Protein AF-A0A9X5FAB9-F1 (afdb_monomer_lite)

Radius of gyration: 17.74 Å; chains: 1; bounding box: 47×35×59 Å

Structure (mmCIF, N/CA/C/O backbone):
data_AF-A0A9X5FAB9-F1
#
_entry.id   AF-A0A9X5FAB9-F1
#
loop_
_atom_site.group_PDB
_atom_site.id
_atom_site.type_symbol
_atom_site.label_atom_id
_atom_site.label_alt_id
_atom_site.label_comp_id
_atom_site.label_asym_id
_atom_site.label_entity_id
_atom_site.label_seq_id
_atom_site.pdbx_PDB_ins_code
_atom_site.Cartn_x
_atom_site.Cartn_y
_atom_site.Cartn_z
_atom_site.occupancy
_atom_site.B_iso_or_equiv
_atom_site.auth_seq_id
_atom_site.auth_comp_id
_atom_site.auth_asym_id
_atom_site.auth_atom_id
_atom_site.pdbx_PDB_model_num
ATOM 1 N N . MET A 1 1 ? 23.479 -21.198 -20.895 1.00 40.81 1 MET A N 1
ATOM 2 C CA . MET A 1 1 ? 23.039 -21.455 -19.507 1.00 40.81 1 MET A CA 1
ATOM 3 C C . MET A 1 1 ? 22.177 -20.283 -19.061 1.00 40.81 1 MET A C 1
ATOM 5 O O . MET A 1 1 ? 22.707 -19.179 -19.047 1.00 40.81 1 MET A O 1
ATOM 9 N N . PRO A 1 2 ? 20.877 -20.470 -18.773 1.00 47.22 2 PRO A N 1
ATOM 10 C CA . PRO A 1 2 ? 20.064 -19.417 -18.172 1.00 47.22 2 PRO A CA 1
ATOM 11 C C . PRO A 1 2 ? 2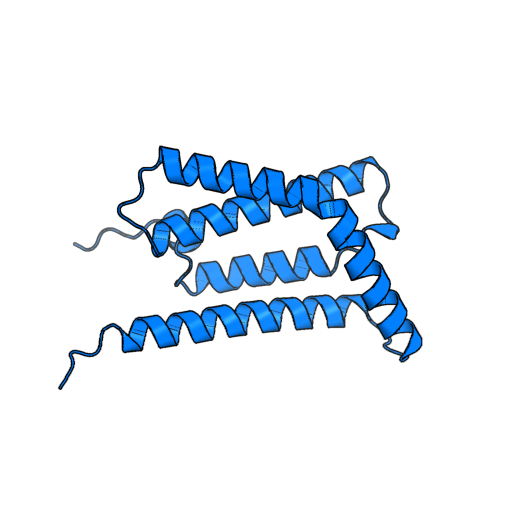0.606 -19.139 -16.767 1.00 47.22 2 PRO A C 1
ATOM 13 O O . PRO A 1 2 ? 20.718 -20.049 -15.946 1.00 47.22 2 PRO A O 1
ATOM 16 N N . THR A 1 3 ? 21.024 -17.904 -16.511 1.00 52.84 3 THR A N 1
ATOM 17 C CA . THR A 1 3 ? 21.413 -17.480 -15.168 1.00 52.84 3 THR A CA 1
ATOM 18 C C . THR A 1 3 ? 20.183 -17.558 -14.259 1.00 52.84 3 THR A C 1
ATOM 20 O O . THR A 1 3 ? 19.094 -17.157 -14.677 1.00 52.84 3 THR A O 1
ATOM 23 N N . PRO A 1 4 ? 20.305 -18.088 -13.030 1.00 53.28 4 PRO A N 1
ATOM 24 C CA . PRO A 1 4 ? 19.198 -18.064 -12.089 1.00 53.28 4 PRO A CA 1
ATOM 25 C C . PRO A 1 4 ? 18.847 -16.601 -11.820 1.00 53.28 4 PRO A C 1
ATOM 27 O O . PRO A 1 4 ? 19.665 -15.839 -11.306 1.00 53.28 4 PRO A O 1
ATOM 30 N N . VAL A 1 5 ? 17.640 -16.193 -12.210 1.00 56.69 5 VAL A N 1
ATOM 31 C CA . VAL A 1 5 ? 17.113 -14.872 -11.872 1.00 56.69 5 VAL A CA 1
ATOM 32 C C . VAL A 1 5 ? 17.023 -14.820 -10.350 1.00 56.69 5 VAL A C 1
ATOM 34 O O . VAL A 1 5 ? 16.235 -15.540 -9.739 1.00 56.69 5 VAL A O 1
ATOM 37 N N . SER A 1 6 ? 17.888 -14.028 -9.721 1.00 60.59 6 SER A N 1
ATOM 38 C CA . SER A 1 6 ? 17.980 -13.940 -8.265 1.00 60.59 6 SER A CA 1
ATOM 39 C C . SER A 1 6 ? 16.616 -13.573 -7.665 1.00 60.59 6 SER A C 1
ATOM 41 O O . SER A 1 6 ? 15.966 -12.647 -8.142 1.00 60.59 6 SER A O 1
ATOM 43 N N . ALA A 1 7 ? 16.199 -14.233 -6.578 1.00 59.50 7 ALA A N 1
ATOM 44 C CA . ALA A 1 7 ? 14.940 -13.966 -5.864 1.00 59.50 7 ALA A CA 1
ATOM 45 C C . ALA A 1 7 ? 14.562 -12.471 -5.666 1.00 59.50 7 ALA A C 1
ATOM 47 O O . ALA A 1 7 ? 13.396 -12.132 -5.885 1.00 59.50 7 ALA A O 1
ATOM 48 N N . PRO A 1 8 ? 15.485 -11.541 -5.321 1.00 61.31 8 PRO A N 1
ATOM 49 C CA . PRO A 1 8 ? 15.150 -10.114 -5.207 1.00 61.31 8 PRO A CA 1
ATOM 50 C C . PRO A 1 8 ? 14.762 -9.444 -6.535 1.00 61.31 8 PRO A C 1
ATOM 52 O O . PRO A 1 8 ? 14.076 -8.424 -6.525 1.00 61.31 8 PRO A O 1
ATOM 55 N N . MET A 1 9 ? 15.184 -9.995 -7.675 1.00 66.12 9 MET A N 1
ATOM 56 C CA . MET A 1 9 ? 14.783 -9.516 -9.000 1.00 66.12 9 MET A CA 1
ATOM 57 C C . MET A 1 9 ? 13.324 -9.882 -9.290 1.00 66.12 9 MET A C 1
ATOM 59 O O . MET A 1 9 ? 12.580 -9.045 -9.782 1.00 66.12 9 MET A O 1
ATOM 63 N N . ILE A 1 10 ? 12.896 -11.087 -8.896 1.00 78.31 10 ILE A N 1
ATOM 64 C CA . ILE A 1 10 ? 11.522 -11.567 -9.102 1.00 78.31 10 ILE A CA 1
ATOM 65 C C . ILE A 1 10 ? 10.533 -10.775 -8.235 1.00 78.31 10 ILE A C 1
ATOM 67 O O . ILE A 1 10 ? 9.471 -10.388 -8.697 1.00 78.31 10 ILE A O 1
ATOM 71 N N . LEU A 1 11 ? 10.894 -10.458 -6.988 1.00 84.88 11 LEU A N 1
ATOM 72 C CA . LEU A 1 11 ? 10.045 -9.661 -6.091 1.00 84.88 11 LEU A CA 1
ATOM 73 C C . LEU A 1 11 ? 9.828 -8.218 -6.556 1.00 84.88 11 LEU A C 1
ATOM 75 O O . LEU A 1 11 ? 8.833 -7.610 -6.177 1.00 84.88 11 LEU A O 1
ATOM 79 N N . ASN A 1 12 ? 10.749 -7.661 -7.341 1.00 89.44 12 ASN A N 1
ATOM 80 C CA . ASN A 1 12 ? 10.619 -6.315 -7.897 1.00 89.44 12 ASN A CA 1
ATOM 81 C C . ASN A 1 12 ? 9.998 -6.302 -9.294 1.00 89.44 12 ASN A C 1
ATOM 83 O O . ASN A 1 12 ? 9.800 -5.219 -9.835 1.00 89.44 12 ASN A O 1
ATOM 87 N N . ASP A 1 13 ? 9.689 -7.470 -9.856 1.00 88.56 13 ASP A N 1
ATOM 88 C CA . ASP A 1 13 ? 8.935 -7.560 -11.093 1.00 88.56 13 ASP A CA 1
ATOM 89 C C . ASP A 1 13 ? 7.433 -7.496 -10.791 1.00 88.56 13 ASP A C 1
ATOM 91 O O . ASP A 1 13 ? 6.855 -8.478 -10.315 1.00 88.56 13 ASP A O 1
ATOM 95 N N . SER A 1 14 ? 6.797 -6.356 -11.083 1.00 88.06 14 SER A N 1
ATOM 96 C CA . SER A 1 14 ? 5.376 -6.121 -10.798 1.00 88.06 14 SER A CA 1
ATOM 97 C C . SER A 1 14 ? 4.432 -7.075 -11.529 1.00 88.06 14 SER A C 1
ATOM 99 O O . SER A 1 14 ? 3.311 -7.298 -11.069 1.00 88.06 14 SER A O 1
ATOM 101 N N . ARG A 1 15 ? 4.872 -7.686 -12.635 1.00 88.06 15 ARG A N 1
ATOM 102 C CA . ARG A 1 15 ? 4.080 -8.664 -13.400 1.00 88.06 15 ARG A CA 1
ATOM 103 C C . ARG A 1 15 ? 4.224 -10.091 -12.863 1.00 88.06 15 ARG A C 1
ATOM 105 O O . ARG A 1 15 ? 3.471 -10.979 -13.267 1.00 88.06 15 ARG A O 1
ATOM 112 N N . SER A 1 16 ? 5.145 -10.327 -11.932 1.00 89.31 16 SER A N 1
ATOM 113 C CA . SER A 1 16 ? 5.409 -11.660 -11.394 1.00 89.31 16 SER A CA 1
ATOM 114 C C . SER A 1 16 ? 4.385 -12.095 -10.334 1.00 89.31 16 SER A C 1
ATOM 116 O O . SER A 1 16 ? 3.832 -11.294 -9.577 1.00 89.31 16 SER A O 1
ATOM 118 N N . VAL A 1 17 ? 4.157 -13.410 -10.237 1.00 91.50 17 VAL A N 1
ATOM 119 C CA . VAL A 1 17 ? 3.306 -14.002 -9.188 1.00 91.50 17 VAL A CA 1
ATOM 120 C C . VAL A 1 17 ? 3.885 -13.774 -7.782 1.00 91.50 17 VAL A C 1
ATOM 122 O O . VAL A 1 17 ? 3.114 -13.421 -6.890 1.00 91.50 17 VAL A O 1
ATOM 125 N N . PRO A 1 18 ? 5.203 -13.917 -7.528 1.00 92.31 18 PRO A N 1
ATOM 126 C CA . PRO A 1 18 ? 5.751 -13.639 -6.201 1.00 92.31 18 PRO A CA 1
ATOM 127 C C . PRO A 1 18 ? 5.556 -12.185 -5.763 1.00 92.31 18 PRO A C 1
ATOM 129 O O . PRO A 1 18 ? 5.208 -11.954 -4.605 1.00 92.31 18 PRO A O 1
ATOM 132 N N . HIS A 1 19 ? 5.702 -11.214 -6.673 1.00 90.81 19 HIS A N 1
ATOM 133 C CA . HIS A 1 19 ? 5.389 -9.818 -6.368 1.00 90.81 19 HIS A CA 1
ATOM 134 C C . HIS A 1 19 ? 3.916 -9.639 -5.994 1.00 90.81 19 HIS A C 1
ATOM 136 O O . HIS A 1 19 ? 3.625 -9.004 -4.979 1.00 90.81 19 HIS A O 1
ATOM 142 N N . LEU A 1 20 ? 2.987 -10.235 -6.755 1.00 92.56 20 LEU A N 1
ATOM 143 C CA . LEU A 1 20 ? 1.560 -10.208 -6.420 1.00 92.56 20 LEU A CA 1
ATOM 144 C C . LEU A 1 20 ? 1.307 -10.757 -5.014 1.00 92.56 20 LEU A C 1
ATOM 146 O O . LEU A 1 20 ? 0.596 -10.130 -4.233 1.00 92.56 20 LEU A O 1
ATOM 150 N N . LEU A 1 21 ? 1.871 -11.921 -4.687 1.00 93.94 21 LEU A N 1
ATOM 151 C CA . LEU A 1 21 ? 1.650 -12.563 -3.393 1.00 93.94 21 LEU A CA 1
ATOM 152 C C . LEU A 1 21 ? 2.162 -11.691 -2.244 1.00 93.94 21 LEU A C 1
ATOM 154 O O . LEU A 1 21 ? 1.438 -11.475 -1.272 1.00 93.94 21 LEU A O 1
ATOM 158 N N . VAL A 1 22 ? 3.377 -11.148 -2.365 1.00 94.50 22 VAL A N 1
ATOM 159 C CA . VAL A 1 22 ? 3.971 -10.315 -1.311 1.00 94.50 22 VAL A CA 1
ATOM 160 C C . VAL A 1 22 ? 3.258 -8.973 -1.185 1.00 94.50 22 VAL A C 1
ATOM 162 O O . VAL A 1 22 ? 2.926 -8.573 -0.071 1.00 94.50 22 VAL A O 1
ATOM 165 N N . SER A 1 23 ? 2.969 -8.292 -2.294 1.00 92.94 23 SER A N 1
ATOM 166 C CA . SER A 1 23 ? 2.239 -7.017 -2.270 1.00 92.94 23 SER A CA 1
ATOM 167 C C . SER A 1 23 ? 0.808 -7.185 -1.748 1.00 92.94 23 SER A C 1
ATOM 169 O O . SER A 1 23 ? 0.349 -6.363 -0.953 1.00 92.94 23 SER A O 1
ATOM 171 N N . SER A 1 24 ? 0.127 -8.280 -2.100 1.00 92.62 24 SER A N 1
ATOM 172 C CA . SER A 1 24 ? -1.212 -8.613 -1.596 1.00 92.62 24 SER A CA 1
ATOM 173 C C . SER A 1 24 ? -1.202 -8.915 -0.102 1.00 92.62 24 SER A C 1
ATOM 175 O O . SER A 1 24 ? -2.053 -8.404 0.627 1.00 92.62 24 SER A O 1
ATOM 177 N N . ALA A 1 25 ? -0.229 -9.703 0.367 1.00 94.38 25 ALA A N 1
ATOM 178 C CA . ALA A 1 25 ? -0.066 -10.012 1.784 1.00 94.38 25 ALA A CA 1
ATOM 179 C C . ALA A 1 25 ? 0.277 -8.757 2.599 1.00 94.38 25 ALA A C 1
ATOM 181 O O . ALA A 1 25 ? -0.318 -8.529 3.651 1.00 94.38 25 ALA A O 1
ATOM 182 N N . ALA A 1 26 ? 1.178 -7.910 2.093 1.00 94.50 26 ALA A N 1
ATOM 183 C CA . ALA A 1 26 ? 1.517 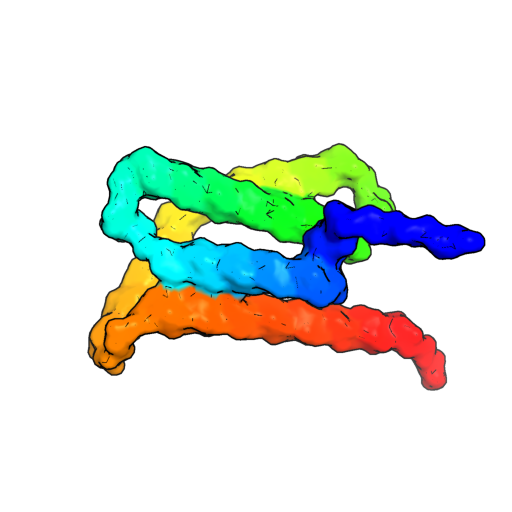-6.633 2.713 1.00 94.50 26 ALA A CA 1
ATOM 184 C C . ALA A 1 26 ? 0.302 -5.694 2.769 1.00 94.50 26 ALA A C 1
ATOM 186 O O . ALA A 1 26 ? -0.004 -5.161 3.833 1.00 94.50 26 ALA A O 1
ATOM 187 N N . THR A 1 27 ? -0.441 -5.558 1.666 1.00 93.62 27 THR A N 1
ATOM 188 C CA . THR A 1 27 ? -1.682 -4.764 1.605 1.00 93.62 27 THR A CA 1
ATOM 189 C C . THR A 1 27 ? -2.707 -5.261 2.619 1.00 93.62 27 THR A C 1
ATOM 191 O O . THR A 1 27 ? -3.263 -4.467 3.376 1.00 93.62 27 THR A O 1
ATOM 194 N N . TYR A 1 28 ? -2.922 -6.578 2.676 1.00 92.69 28 TYR A N 1
ATOM 195 C CA . TYR A 1 28 ? -3.843 -7.199 3.623 1.00 92.69 28 TYR A CA 1
ATOM 196 C C . TYR A 1 28 ? -3.422 -6.928 5.074 1.00 92.69 28 TYR A C 1
ATOM 198 O O . TYR A 1 28 ? -4.239 -6.505 5.890 1.00 92.69 28 TYR A O 1
ATOM 206 N N . ALA A 1 29 ? -2.138 -7.122 5.390 1.00 93.50 29 ALA A N 1
ATOM 207 C CA . ALA A 1 29 ? -1.594 -6.896 6.724 1.00 93.50 29 ALA A CA 1
ATOM 208 C C . ALA A 1 29 ? -1.707 -5.426 7.152 1.00 93.50 29 ALA A C 1
ATOM 210 O O . ALA A 1 29 ? -2.148 -5.154 8.266 1.00 93.50 29 ALA A O 1
ATOM 211 N N . ILE A 1 30 ? -1.368 -4.483 6.267 1.00 92.25 30 ILE A N 1
ATOM 212 C CA . ILE A 1 30 ? -1.508 -3.042 6.519 1.00 92.25 30 ILE A CA 1
ATOM 213 C C . ILE A 1 30 ? -2.979 -2.691 6.768 1.00 92.25 30 ILE A C 1
ATOM 215 O O . ILE A 1 30 ? -3.283 -2.009 7.743 1.00 92.25 30 ILE A O 1
ATOM 219 N N . ALA A 1 31 ? -3.898 -3.193 5.941 1.00 90.88 31 ALA A N 1
ATOM 220 C CA . ALA A 1 31 ? -5.327 -2.898 6.053 1.00 90.88 31 ALA A CA 1
ATOM 221 C C . ALA A 1 31 ? -6.003 -3.532 7.286 1.00 90.88 31 ALA A C 1
ATOM 223 O O . ALA A 1 31 ? -7.044 -3.051 7.743 1.00 90.88 31 ALA A O 1
ATOM 224 N N . LEU A 1 32 ? -5.426 -4.603 7.841 1.00 92.19 32 LEU A N 1
ATOM 225 C CA . LEU A 1 32 ? -5.888 -5.187 9.100 1.00 92.19 32 LEU A CA 1
ATOM 226 C C . LEU A 1 32 ? -5.593 -4.297 10.312 1.00 92.19 32 LEU A C 1
ATOM 228 O O . LEU A 1 32 ? -6.331 -4.365 11.299 1.00 92.19 32 LEU A O 1
ATOM 232 N N . VAL A 1 33 ? -4.533 -3.486 10.257 1.00 92.06 33 VAL A N 1
ATOM 233 C CA . VAL A 1 33 ? -4.147 -2.604 11.363 1.00 92.06 33 VAL A CA 1
ATOM 234 C C . VAL A 1 33 ? -5.194 -1.505 11.528 1.00 92.06 33 VAL A C 1
ATOM 236 O O . VAL A 1 33 ? -5.547 -0.812 10.580 1.00 92.06 33 VAL A O 1
ATOM 239 N N . ASP A 1 34 ? -5.681 -1.319 12.757 1.00 90.06 34 ASP A N 1
ATOM 240 C CA . ASP A 1 34 ? -6.529 -0.181 13.097 1.00 90.06 34 ASP A CA 1
ATOM 241 C C . ASP A 1 34 ? -5.675 0.990 13.610 1.00 90.06 34 ASP A C 1
ATOM 243 O O . ASP A 1 34 ? -5.239 0.962 14.764 1.00 90.06 34 ASP A O 1
ATOM 247 N N . PRO A 1 35 ? -5.448 2.048 12.810 1.00 87.81 35 PRO A N 1
ATOM 248 C CA . PRO A 1 35 ? -4.595 3.159 13.223 1.00 87.81 35 PRO A CA 1
ATOM 249 C C . PRO A 1 35 ? -5.168 3.962 14.400 1.00 87.81 35 PRO A C 1
ATOM 251 O O . PRO A 1 35 ? -4.418 4.676 15.064 1.00 87.81 35 PRO A O 1
ATOM 254 N N . ARG A 1 36 ? -6.473 3.860 14.692 1.00 86.62 36 ARG A N 1
ATOM 255 C CA . ARG A 1 36 ? -7.124 4.623 15.773 1.00 86.62 36 ARG A CA 1
ATOM 256 C C . ARG A 1 36 ? -6.752 4.119 17.164 1.00 86.62 36 ARG A C 1
ATOM 258 O O . ARG A 1 36 ? -6.826 4.883 18.121 1.00 86.62 36 ARG A O 1
ATOM 265 N N . GLY A 1 37 ? -6.405 2.837 17.264 1.00 88.94 37 GLY A N 1
ATOM 266 C CA . GLY A 1 37 ? -5.996 2.196 18.512 1.00 88.94 37 GLY A CA 1
ATOM 267 C C . GLY A 1 37 ? -4.496 2.294 18.789 1.00 88.94 37 GLY A C 1
ATOM 268 O O . GLY A 1 37 ? -4.049 1.835 19.835 1.00 88.94 37 GLY A O 1
ATOM 269 N N . LEU A 1 38 ? -3.712 2.857 17.864 1.00 92.88 38 LEU A N 1
ATOM 270 C CA . LEU A 1 38 ? -2.261 2.947 17.993 1.00 92.88 38 LEU A CA 1
ATOM 271 C C . LEU A 1 38 ? -1.842 4.156 18.833 1.00 92.88 38 LEU A C 1
ATOM 273 O O . LEU A 1 38 ? -2.384 5.256 18.699 1.00 92.88 38 LEU A O 1
ATOM 277 N N . ASP A 1 39 ? -0.804 3.975 19.647 1.00 95.44 39 ASP A N 1
ATOM 278 C CA . ASP A 1 39 ? -0.121 5.091 20.293 1.00 95.44 39 ASP A CA 1
ATOM 279 C C . ASP A 1 39 ? 0.680 5.931 19.275 1.00 95.44 39 ASP A C 1
ATOM 281 O O . ASP A 1 39 ? 0.796 5.609 18.089 1.00 95.44 39 ASP A O 1
ATOM 285 N N . ARG A 1 40 ? 1.259 7.051 19.724 1.00 95.06 4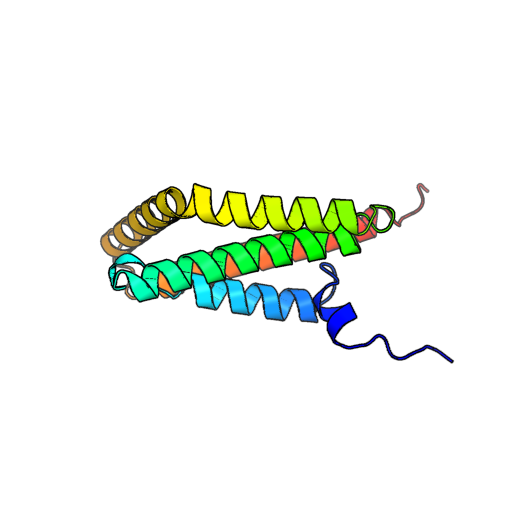0 ARG A N 1
ATOM 286 C CA . ARG A 1 40 ? 1.968 7.980 18.824 1.00 95.06 40 ARG A CA 1
ATOM 287 C C . ARG A 1 40 ? 3.160 7.333 18.116 1.00 95.06 40 ARG A C 1
ATOM 289 O O . ARG A 1 40 ? 3.441 7.691 16.971 1.00 95.06 40 ARG A O 1
ATOM 296 N N . THR A 1 41 ? 3.869 6.433 18.792 1.00 96.06 41 THR A N 1
ATOM 297 C CA . THR A 1 41 ? 5.069 5.780 18.257 1.00 96.06 41 THR A CA 1
ATOM 298 C C . THR A 1 41 ? 4.685 4.732 17.220 1.00 96.06 41 THR A C 1
ATOM 300 O O . THR A 1 41 ? 5.179 4.777 16.094 1.00 96.06 41 THR A O 1
ATOM 303 N N . SER A 1 42 ? 3.731 3.866 17.551 1.00 94.94 42 SER A N 1
ATOM 304 C CA . SER A 1 42 ? 3.202 2.830 16.662 1.00 94.94 42 SER A CA 1
ATOM 305 C C . SER A 1 42 ? 2.519 3.441 15.445 1.00 94.94 42 SER A C 1
ATOM 307 O O . SER A 1 42 ? 2.708 2.964 14.330 1.00 94.94 42 SER A O 1
ATOM 309 N N . LEU A 1 43 ? 1.807 4.559 15.613 1.00 94.44 43 LEU A N 1
ATOM 310 C CA . LEU A 1 43 ? 1.202 5.281 14.495 1.00 94.44 43 LEU A CA 1
ATOM 311 C C . LEU A 1 43 ? 2.259 5.860 13.542 1.00 94.44 43 LEU A C 1
ATOM 313 O O . LEU A 1 43 ? 2.087 5.821 12.325 1.00 94.44 43 LEU A O 1
ATOM 317 N N . ARG A 1 44 ? 3.374 6.388 14.065 1.00 95.38 44 ARG A N 1
ATOM 318 C CA . ARG A 1 44 ? 4.497 6.844 13.225 1.00 95.38 44 ARG A CA 1
ATOM 319 C C . ARG A 1 44 ? 5.148 5.678 12.487 1.00 95.38 44 ARG A C 1
ATOM 321 O O . ARG A 1 44 ? 5.400 5.809 11.292 1.00 95.38 44 ARG A O 1
ATOM 328 N N . ALA A 1 45 ? 5.372 4.557 13.171 1.00 95.69 45 ALA A N 1
ATOM 329 C CA . ALA A 1 45 ? 5.923 3.348 12.565 1.00 95.69 45 ALA A CA 1
ATOM 330 C C . ALA A 1 45 ? 5.008 2.807 11.456 1.00 95.69 45 ALA A C 1
ATOM 332 O O . ALA A 1 45 ? 5.479 2.541 10.354 1.00 95.69 45 ALA A O 1
ATOM 333 N N . TYR A 1 46 ? 3.697 2.751 11.701 1.00 94.25 46 TYR A N 1
ATOM 334 C CA . TYR A 1 46 ? 2.688 2.372 10.712 1.00 94.25 46 TYR A CA 1
ATOM 335 C C . TYR A 1 46 ? 2.737 3.270 9.468 1.00 94.25 46 TYR A C 1
ATOM 337 O O . TYR A 1 46 ? 2.815 2.776 8.344 1.00 94.25 46 TYR A O 1
ATOM 345 N N . ARG A 1 47 ? 2.767 4.597 9.648 1.00 95.50 47 ARG A N 1
ATOM 346 C CA . ARG A 1 47 ? 2.866 5.547 8.524 1.00 95.50 47 ARG A CA 1
ATOM 347 C C . ARG A 1 47 ? 4.166 5.394 7.743 1.00 95.50 47 ARG A C 1
ATOM 349 O O . ARG A 1 47 ? 4.144 5.471 6.515 1.00 95.50 47 ARG A O 1
ATOM 356 N N . ALA A 1 48 ? 5.281 5.180 8.438 1.00 95.62 48 ALA A N 1
ATOM 357 C CA . ALA A 1 48 ? 6.572 4.934 7.808 1.00 95.62 48 ALA A CA 1
ATOM 358 C C . ALA A 1 48 ? 6.549 3.632 6.993 1.00 95.62 48 ALA A C 1
ATOM 360 O O . ALA A 1 48 ? 6.953 3.645 5.834 1.00 95.62 48 ALA A O 1
ATOM 361 N N . ALA A 1 49 ? 6.001 2.549 7.552 1.00 94.81 49 ALA A N 1
ATOM 362 C CA . ALA A 1 49 ? 5.845 1.270 6.865 1.00 94.81 49 ALA A CA 1
ATOM 363 C C . ALA A 1 49 ? 4.964 1.397 5.614 1.00 94.81 49 ALA A C 1
ATOM 365 O O . ALA A 1 49 ? 5.364 0.962 4.537 1.00 94.81 49 ALA A O 1
ATOM 366 N N . ASN A 1 50 ? 3.814 2.069 5.723 1.00 94.12 50 ASN A N 1
ATOM 367 C CA . ASN A 1 50 ? 2.925 2.295 4.584 1.00 94.12 50 ASN A CA 1
ATOM 368 C C . ASN A 1 50 ? 3.600 3.135 3.485 1.00 94.12 50 ASN A C 1
ATOM 370 O O . ASN A 1 50 ? 3.453 2.866 2.299 1.00 94.12 50 ASN A O 1
ATOM 374 N N . SER A 1 51 ? 4.403 4.128 3.869 1.00 95.62 51 SER A N 1
ATOM 375 C CA . SER A 1 51 ? 5.124 4.979 2.914 1.00 9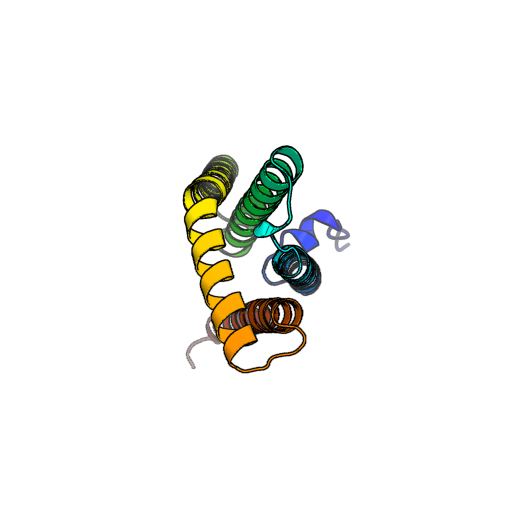5.62 51 SER A CA 1
ATOM 376 C C . SER A 1 51 ? 6.277 4.242 2.235 1.00 95.62 51 SER A C 1
ATOM 378 O O . SER A 1 51 ? 6.488 4.402 1.033 1.00 95.62 51 SER A O 1
ATOM 380 N N . ALA A 1 52 ? 6.994 3.397 2.979 1.00 96.00 52 ALA A N 1
ATOM 381 C CA . ALA A 1 52 ? 8.002 2.504 2.420 1.00 96.00 52 ALA A CA 1
ATOM 382 C C . ALA A 1 52 ? 7.374 1.508 1.433 1.00 96.00 52 ALA A C 1
ATOM 384 O O . ALA A 1 52 ? 7.929 1.280 0.360 1.00 96.00 52 ALA A O 1
ATOM 385 N N . PHE A 1 53 ? 6.191 0.977 1.755 1.00 95.19 53 PHE A N 1
ATOM 386 C CA . PHE A 1 53 ? 5.429 0.115 0.856 1.00 95.19 53 PHE A CA 1
ATOM 387 C C . PHE A 1 53 ? 5.040 0.842 -0.441 1.00 95.19 53 PHE A C 1
ATOM 389 O O . PHE A 1 53 ? 5.298 0.323 -1.525 1.00 95.19 53 PHE A O 1
ATOM 396 N N . THR A 1 54 ? 4.529 2.077 -0.365 1.00 94.56 54 THR A N 1
ATOM 397 C CA . THR A 1 54 ? 4.230 2.893 -1.558 1.00 94.56 54 THR A CA 1
ATOM 398 C C . THR A 1 54 ? 5.472 3.151 -2.415 1.00 94.56 54 THR A C 1
ATOM 400 O O . THR A 1 54 ? 5.412 3.037 -3.639 1.00 94.56 54 THR A O 1
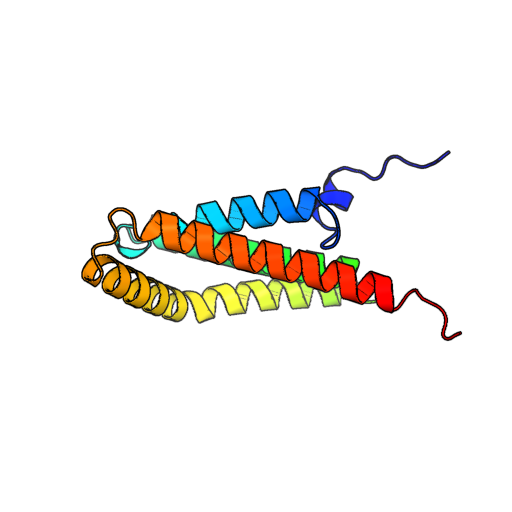ATOM 403 N N . ALA A 1 55 ? 6.609 3.474 -1.792 1.00 96.25 55 ALA A N 1
ATOM 404 C CA . ALA A 1 55 ? 7.870 3.663 -2.508 1.00 96.25 55 ALA A CA 1
ATOM 405 C C . ALA A 1 55 ? 8.338 2.385 -3.209 1.00 96.25 55 ALA A C 1
ATOM 407 O O . ALA A 1 55 ? 8.773 2.438 -4.359 1.00 96.25 55 ALA A O 1
ATOM 408 N N . TRP A 1 56 ? 8.225 1.241 -2.530 1.00 95.75 56 TRP A N 1
ATOM 409 C CA . TRP A 1 56 ? 8.561 -0.057 -3.103 1.00 95.75 56 TRP A CA 1
ATOM 410 C C . TRP A 1 56 ? 7.668 -0.399 -4.301 1.00 95.75 56 TRP A C 1
ATOM 412 O O . TRP A 1 56 ? 8.189 -0.781 -5.346 1.00 95.75 56 TRP A O 1
ATOM 422 N N . MET A 1 57 ? 6.354 -0.179 -4.199 1.00 94.62 57 MET A N 1
ATOM 423 C CA . MET A 1 57 ? 5.422 -0.384 -5.314 1.00 94.62 57 MET A CA 1
ATOM 424 C C . MET A 1 57 ? 5.761 0.504 -6.517 1.00 94.62 57 MET A C 1
ATOM 426 O O . MET A 1 57 ? 5.842 0.008 -7.639 1.00 94.62 57 MET A O 1
ATOM 430 N N . ALA A 1 58 ? 6.024 1.796 -6.293 1.00 94.62 58 ALA A N 1
ATOM 431 C CA . ALA A 1 58 ? 6.428 2.714 -7.360 1.00 94.62 58 ALA A CA 1
ATOM 432 C C . ALA A 1 58 ? 7.737 2.266 -8.031 1.00 94.62 58 ALA A C 1
ATOM 434 O O . ALA A 1 58 ? 7.852 2.280 -9.256 1.00 94.62 58 ALA A O 1
ATOM 435 N N . TRP A 1 59 ? 8.712 1.829 -7.232 1.00 94.25 59 TRP A N 1
ATOM 436 C CA . TRP A 1 59 ? 9.964 1.286 -7.746 1.00 94.25 59 TRP A CA 1
ATOM 437 C C . TRP A 1 59 ? 9.746 0.032 -8.600 1.00 94.25 59 TRP A C 1
ATOM 439 O O . TRP A 1 59 ? 10.317 -0.056 -9.688 1.00 94.25 59 TRP A O 1
ATOM 449 N N . ALA A 1 60 ? 8.948 -0.927 -8.121 1.00 92.88 60 ALA A N 1
ATOM 450 C CA . ALA A 1 60 ? 8.683 -2.185 -8.816 1.00 92.88 60 ALA A CA 1
ATOM 451 C C . ALA A 1 60 ? 7.984 -1.945 -10.161 1.00 92.88 60 ALA A C 1
ATOM 453 O O . ALA A 1 60 ? 8.493 -2.368 -11.196 1.00 92.88 60 ALA A O 1
ATOM 454 N N . VAL A 1 61 ? 6.902 -1.158 -10.168 1.00 91.81 61 VAL A N 1
ATOM 455 C CA . VAL A 1 61 ? 6.171 -0.806 -11.396 1.00 91.81 61 VAL A CA 1
ATOM 456 C C . VAL A 1 61 ? 7.094 -0.135 -12.411 1.00 91.81 61 VAL A C 1
ATOM 458 O O . VAL A 1 61 ? 7.162 -0.565 -13.555 1.00 91.81 61 VAL A O 1
ATOM 461 N N . LEU A 1 62 ? 7.883 0.865 -12.011 1.00 92.69 62 LEU A N 1
ATOM 462 C CA . LEU A 1 62 ? 8.797 1.535 -12.946 1.00 92.69 62 LEU A CA 1
ATOM 463 C C . LEU A 1 62 ? 9.969 0.654 -13.394 1.00 92.69 62 LEU A C 1
ATOM 465 O O . LEU A 1 62 ? 10.581 0.922 -14.431 1.00 92.69 62 LEU A O 1
ATOM 469 N N . SER A 1 63 ? 10.329 -0.360 -12.610 1.00 90.06 63 SER A N 1
ATOM 470 C CA . SER A 1 63 ? 11.370 -1.317 -12.990 1.00 90.06 63 SER A CA 1
ATOM 471 C C . SER A 1 63 ? 10.874 -2.300 -14.048 1.00 90.06 63 SER A C 1
ATOM 473 O O . SER A 1 63 ? 11.661 -2.671 -14.914 1.00 90.06 63 SER A O 1
ATOM 475 N N . THR A 1 64 ? 9.593 -2.672 -14.004 1.00 89.06 64 THR A N 1
ATOM 476 C CA . THR A 1 64 ? 8.972 -3.599 -14.960 1.00 89.06 64 THR A CA 1
ATOM 477 C C . THR A 1 64 ? 8.420 -2.897 -16.196 1.00 89.06 64 THR A C 1
ATOM 479 O O . THR A 1 64 ? 8.708 -3.309 -17.313 1.00 89.06 64 THR A O 1
ATOM 482 N N . GLU A 1 65 ? 7.639 -1.835 -16.009 1.00 87.94 65 GLU A N 1
ATOM 483 C CA . GLU A 1 65 ? 6.878 -1.184 -17.085 1.00 87.94 65 GLU A CA 1
ATOM 484 C C . GLU A 1 65 ? 7.723 -0.179 -17.880 1.00 87.94 65 GLU A C 1
ATOM 486 O O . GLU A 1 65 ? 7.421 0.136 -19.025 1.00 87.94 65 GLU A O 1
ATOM 491 N N . THR A 1 66 ? 8.806 0.328 -17.284 1.00 88.75 66 THR A N 1
ATOM 492 C CA . THR A 1 66 ? 9.692 1.317 -17.915 1.00 88.75 66 THR A CA 1
ATOM 493 C C . THR A 1 66 ? 11.169 0.937 -17.750 1.00 88.75 66 THR A C 1
ATOM 495 O O . THR A 1 66 ? 11.913 1.604 -17.019 1.00 88.75 66 THR A O 1
ATOM 498 N N . PRO A 1 67 ? 11.639 -0.144 -18.397 1.00 84.50 67 PRO A N 1
ATOM 499 C CA . PRO A 1 67 ? 13.004 -0.652 -18.235 1.00 84.50 67 PRO A CA 1
ATOM 500 C C . PRO A 1 67 ? 14.095 0.329 -18.710 1.00 84.50 67 PRO A C 1
ATOM 502 O O . PRO A 1 67 ? 15.215 0.283 -18.192 1.00 84.50 67 PRO A O 1
ATOM 505 N N . ASP A 1 68 ? 13.752 1.290 -19.569 1.00 90.88 68 ASP A N 1
ATOM 506 C CA . ASP A 1 68 ? 14.687 2.303 -20.087 1.00 90.88 68 ASP A CA 1
ATOM 507 C C . ASP A 1 68 ? 14.894 3.500 -19.143 1.00 90.88 68 ASP A C 1
ATOM 509 O O . ASP A 1 68 ? 15.842 4.277 -19.285 1.00 90.88 68 ASP A O 1
ATOM 513 N N . LEU A 1 69 ? 14.028 3.664 -18.138 1.00 91.75 69 LEU A N 1
ATOM 514 C CA . LEU A 1 69 ? 14.142 4.746 -17.163 1.00 91.75 69 LEU A CA 1
ATOM 515 C C . LEU A 1 69 ? 15.430 4.601 -16.336 1.00 91.75 69 LEU A C 1
ATOM 517 O O . LEU A 1 69 ? 15.733 3.545 -15.779 1.00 91.75 69 LEU A O 1
ATOM 521 N N . SER A 1 70 ? 16.191 5.690 -16.198 1.00 93.44 70 SER A N 1
ATOM 522 C CA . SER A 1 70 ? 17.435 5.647 -15.424 1.00 93.44 70 SER A CA 1
ATOM 523 C C . SER A 1 70 ? 17.183 5.255 -13.961 1.00 93.44 70 SER A C 1
ATOM 525 O O . SER A 1 70 ? 16.180 5.631 -13.346 1.00 93.44 70 SER A O 1
ATOM 527 N N . ARG A 1 71 ? 18.151 4.566 -13.345 1.00 91.69 71 ARG A N 1
ATOM 528 C CA . ARG A 1 71 ? 18.060 4.147 -11.935 1.00 91.69 71 ARG A CA 1
ATOM 529 C C . ARG A 1 71 ? 17.819 5.320 -10.976 1.00 91.69 71 ARG A C 1
ATOM 531 O O . ARG A 1 71 ? 17.106 5.168 -9.989 1.00 91.69 71 ARG A O 1
ATOM 538 N N . ARG A 1 72 ? 18.394 6.494 -11.272 1.00 93.44 72 ARG A N 1
ATOM 539 C CA . ARG A 1 72 ? 18.203 7.723 -10.481 1.00 93.44 72 ARG A CA 1
ATOM 540 C C . ARG A 1 72 ? 16.776 8.252 -10.591 1.00 93.44 72 ARG A C 1
ATOM 542 O O . ARG A 1 72 ? 16.208 8.637 -9.577 1.00 93.44 72 ARG A O 1
ATOM 549 N N . ALA A 1 73 ? 16.193 8.229 -11.787 1.00 93.25 73 ALA A N 1
ATOM 550 C CA . ALA A 1 73 ? 14.811 8.652 -11.991 1.00 93.25 73 ALA A CA 1
ATOM 551 C C . ALA A 1 73 ? 13.826 7.720 -11.266 1.00 93.25 73 ALA A C 1
ATOM 553 O O . ALA A 1 73 ? 12.945 8.206 -10.559 1.00 93.25 73 ALA A O 1
ATOM 554 N N . ARG A 1 74 ? 14.041 6.396 -11.324 1.00 93.56 74 ARG A N 1
ATOM 555 C CA . ARG A 1 74 ? 13.260 5.433 -10.522 1.00 93.56 74 ARG A CA 1
ATOM 556 C C . ARG A 1 74 ? 13.388 5.690 -9.023 1.00 93.56 74 ARG A C 1
ATOM 558 O O . ARG A 1 74 ? 12.391 5.660 -8.310 1.00 93.56 74 ARG A O 1
ATOM 565 N N . ALA A 1 75 ? 14.599 5.980 -8.543 1.00 93.81 75 ALA A N 1
ATOM 566 C CA . ALA A 1 75 ? 14.827 6.284 -7.131 1.00 93.81 75 ALA A CA 1
ATOM 567 C C . ALA A 1 75 ? 14.100 7.570 -6.720 1.00 93.81 75 ALA A C 1
ATOM 569 O O . ALA A 1 75 ? 13.445 7.596 -5.682 1.00 93.81 75 ALA A O 1
ATOM 570 N N . GLY A 1 76 ? 14.153 8.607 -7.561 1.00 94.50 76 GLY A N 1
ATOM 571 C CA . GLY A 1 76 ? 13.409 9.848 -7.357 1.00 94.50 76 GLY A CA 1
ATOM 572 C C . GLY A 1 76 ? 11.899 9.617 -7.286 1.00 94.50 76 GLY A C 1
ATOM 573 O O . GLY A 1 76 ? 11.249 10.114 -6.370 1.00 94.50 76 GLY A O 1
ATOM 574 N N . ALA A 1 77 ? 11.347 8.802 -8.187 1.00 93.50 77 ALA A N 1
ATOM 575 C CA . ALA A 1 77 ? 9.932 8.443 -8.167 1.00 93.50 77 ALA A CA 1
ATOM 576 C C . ALA A 1 77 ? 9.547 7.622 -6.926 1.00 93.50 77 ALA A C 1
ATOM 578 O O . ALA A 1 77 ? 8.513 7.889 -6.320 1.00 93.50 77 ALA A O 1
ATOM 579 N N . ALA A 1 78 ? 10.390 6.680 -6.492 1.00 94.50 78 ALA A N 1
ATOM 580 C CA . ALA A 1 78 ? 10.172 5.921 -5.260 1.00 94.50 78 ALA A CA 1
ATOM 581 C C . ALA A 1 78 ? 10.166 6.836 -4.023 1.00 94.50 78 ALA A C 1
ATOM 583 O O . ALA A 1 78 ? 9.270 6.742 -3.185 1.00 94.50 78 ALA A O 1
ATOM 584 N N . VAL A 1 79 ? 11.111 7.779 -3.938 1.00 95.75 79 VAL A N 1
ATOM 585 C CA . VAL A 1 79 ? 11.137 8.809 -2.883 1.00 95.75 79 VAL A CA 1
ATOM 586 C C . VAL A 1 79 ? 9.881 9.683 -2.941 1.00 95.75 79 VAL A C 1
ATOM 588 O O . VAL A 1 79 ? 9.265 9.933 -1.905 1.00 95.75 79 VAL A O 1
ATOM 591 N N . GLY A 1 80 ? 9.457 10.095 -4.139 1.00 93.50 80 GLY A N 1
ATOM 592 C CA . GLY A 1 80 ? 8.198 10.811 -4.349 1.00 93.50 80 GLY A CA 1
ATOM 593 C C . GLY A 1 80 ? 6.985 10.014 -3.860 1.00 93.50 80 GLY A C 1
ATOM 594 O O . GLY A 1 80 ? 6.143 10.553 -3.145 1.00 93.50 80 GLY A O 1
ATOM 595 N N . GLY A 1 81 ? 6.938 8.712 -4.152 1.00 91.31 81 GLY A N 1
ATOM 596 C CA . GLY A 1 81 ? 5.917 7.788 -3.660 1.00 91.31 81 GLY A CA 1
ATOM 597 C C . GLY A 1 81 ? 5.887 7.693 -2.132 1.00 91.31 81 GLY A C 1
ATOM 598 O O . GLY A 1 81 ? 4.814 7.801 -1.537 1.00 91.31 81 GLY A O 1
ATOM 599 N N . ALA A 1 82 ? 7.048 7.579 -1.476 1.00 94.19 82 ALA A N 1
ATOM 600 C CA . ALA A 1 82 ? 7.134 7.632 -0.011 1.00 94.19 82 ALA A CA 1
ATOM 601 C C . ALA A 1 82 ? 6.616 8.964 0.548 1.00 94.19 82 ALA A C 1
ATOM 603 O O . ALA A 1 82 ? 5.837 8.974 1.504 1.00 94.19 82 ALA A O 1
ATOM 604 N N . ALA A 1 83 ? 7.020 10.089 -0.046 1.00 93.94 83 ALA A N 1
ATOM 605 C CA . ALA A 1 83 ? 6.589 11.413 0.391 1.00 93.94 83 ALA A CA 1
ATOM 606 C C . ALA A 1 83 ? 5.067 11.588 0.259 1.00 93.94 83 ALA A C 1
ATOM 608 O O . ALA A 1 83 ? 4.418 12.066 1.192 1.00 93.94 83 ALA A O 1
ATOM 609 N N . LEU A 1 84 ? 4.482 11.135 -0.855 1.00 91.44 84 LEU A N 1
ATOM 610 C CA . LEU A 1 84 ? 3.032 11.111 -1.061 1.00 91.44 84 LEU A CA 1
ATOM 611 C C . LEU A 1 84 ? 2.327 10.189 -0.058 1.00 91.44 84 LEU A C 1
ATOM 613 O O . LEU A 1 84 ? 1.282 10.562 0.478 1.00 91.44 84 LEU A O 1
ATOM 617 N N . GLY A 1 85 ? 2.898 9.022 0.248 1.00 89.00 85 GLY A N 1
ATOM 618 C CA . GLY A 1 85 ? 2.395 8.115 1.285 1.00 89.00 85 GLY A CA 1
ATOM 619 C C . GLY A 1 85 ? 2.308 8.787 2.659 1.00 89.00 85 GLY A C 1
ATOM 620 O O . GLY A 1 85 ? 1.261 8.750 3.309 1.00 89.00 85 GLY A O 1
ATOM 621 N N . LEU A 1 86 ? 3.365 9.495 3.065 1.00 92.44 86 LEU A N 1
ATOM 622 C CA . LEU A 1 86 ? 3.388 10.250 4.322 1.00 92.44 86 LEU A CA 1
ATOM 623 C C . LEU A 1 86 ? 2.404 11.424 4.315 1.00 92.44 86 LEU A C 1
ATOM 625 O O . LEU A 1 86 ? 1.665 11.615 5.285 1.00 92.44 86 LEU A O 1
ATOM 629 N N . ALA A 1 87 ? 2.383 12.208 3.235 1.00 91.88 87 ALA A N 1
ATOM 630 C CA . ALA A 1 87 ? 1.531 13.389 3.114 1.00 91.88 87 ALA A CA 1
ATOM 631 C C . ALA A 1 87 ? 0.039 13.020 3.118 1.00 91.88 87 ALA A C 1
ATOM 633 O O . ALA A 1 87 ? -0.780 13.700 3.741 1.00 91.88 87 ALA A O 1
ATOM 634 N N . SER A 1 88 ? -0.309 11.909 2.464 1.00 89.88 88 SER A N 1
ATOM 635 C CA . SER A 1 88 ? -1.684 11.414 2.348 1.00 89.88 88 SER A CA 1
ATOM 636 C C . SER A 1 88 ? -2.163 10.626 3.574 1.00 89.88 88 SER A C 1
ATOM 638 O O . SER A 1 88 ? -3.372 10.428 3.728 1.00 89.88 88 SER A O 1
ATOM 640 N N . ALA A 1 89 ? -1.263 10.225 4.482 1.00 90.69 89 ALA A N 1
ATOM 641 C CA . ALA A 1 89 ? -1.565 9.307 5.582 1.00 90.69 89 ALA A CA 1
ATOM 642 C C . ALA A 1 89 ? -2.780 9.728 6.423 1.00 90.69 89 ALA A C 1
ATOM 644 O O . ALA A 1 89 ? -3.704 8.946 6.623 1.00 90.69 89 ALA A O 1
ATOM 645 N N . ARG A 1 90 ? -2.840 10.996 6.851 1.00 89.50 90 ARG A N 1
ATOM 646 C CA . ARG A 1 90 ? -3.963 11.512 7.660 1.00 89.50 90 ARG A CA 1
ATOM 647 C C . ARG A 1 90 ? -5.297 11.467 6.920 1.00 89.50 90 ARG A C 1
ATOM 649 O O . ARG A 1 90 ? -6.343 11.286 7.538 1.00 89.50 90 ARG A O 1
ATOM 656 N N . TRP A 1 91 ? -5.280 11.707 5.612 1.00 92.31 91 TRP A N 1
ATOM 657 C CA . TRP A 1 91 ? -6.490 11.669 4.799 1.00 92.31 91 TRP A CA 1
ATOM 658 C C . TRP A 1 91 ? -6.968 10.229 4.605 1.00 92.31 91 TRP A C 1
ATOM 660 O O . TRP A 1 91 ? -8.152 9.957 4.810 1.00 92.31 91 TRP A O 1
ATOM 670 N N . SER A 1 92 ? -6.036 9.315 4.323 1.00 87.12 92 SER A N 1
ATOM 671 C CA . SER A 1 92 ? -6.301 7.877 4.233 1.00 87.12 92 SER A CA 1
ATOM 672 C C . SER A 1 92 ? -6.884 7.328 5.540 1.00 87.12 92 SER A C 1
ATOM 674 O O . SER A 1 92 ? -7.959 6.739 5.529 1.00 87.12 92 SER A O 1
ATOM 676 N N . GLU A 1 93 ? -6.281 7.645 6.691 1.00 92.19 93 GLU A N 1
ATOM 677 C CA . GLU A 1 93 ? -6.779 7.240 8.017 1.00 92.19 93 GLU A CA 1
ATOM 678 C C . GLU A 1 93 ? -8.207 7.740 8.296 1.00 92.19 93 GLU A C 1
ATOM 680 O O . GLU A 1 93 ? -9.033 7.019 8.854 1.00 92.19 93 GLU A O 1
ATOM 685 N N . ARG A 1 94 ? -8.539 8.973 7.884 1.00 92.31 94 ARG A N 1
ATOM 686 C CA . ARG A 1 94 ? -9.904 9.516 8.024 1.00 92.31 94 ARG A CA 1
ATOM 687 C C . ARG A 1 94 ? -10.910 8.815 7.115 1.00 92.31 94 ARG A C 1
ATOM 689 O O . ARG A 1 94 ? -12.092 8.743 7.456 1.00 92.31 94 ARG A O 1
ATOM 696 N N . LEU A 1 95 ? -10.495 8.399 5.922 1.00 91.44 95 LEU A N 1
ATOM 697 C CA . LEU A 1 95 ? -11.353 7.659 4.999 1.00 91.44 95 LEU A CA 1
ATOM 698 C C . LEU A 1 95 ? -11.578 6.233 5.477 1.00 91.44 95 LEU A C 1
ATOM 700 O O . LEU A 1 95 ? -12.731 5.825 5.600 1.00 91.44 95 LEU A O 1
ATOM 704 N N . ASP A 1 96 ? -10.498 5.527 5.804 1.00 89.19 96 ASP A N 1
ATOM 705 C CA . ASP A 1 96 ? -10.526 4.207 6.428 1.00 89.19 96 ASP A CA 1
ATOM 706 C C . ASP A 1 96 ? -11.437 4.218 7.656 1.00 89.19 96 ASP A C 1
ATOM 708 O O . ASP A 1 96 ? -12.342 3.394 7.797 1.00 89.19 96 ASP A O 1
ATOM 712 N N . GLY A 1 97 ? -11.291 5.257 8.478 1.00 90.25 97 GLY A N 1
ATOM 713 C CA . GLY A 1 97 ? -12.155 5.462 9.610 1.00 90.25 97 GLY A CA 1
ATOM 714 C C . GLY A 1 97 ? -13.641 5.541 9.227 1.00 90.25 97 GLY A C 1
ATOM 715 O O . GLY A 1 97 ? -14.458 4.772 9.744 1.00 90.25 97 GLY A O 1
ATOM 716 N N . ARG A 1 98 ? -14.002 6.423 8.296 1.00 92.88 98 ARG A N 1
ATOM 717 C CA . ARG A 1 98 ? -15.394 6.554 7.837 1.00 92.88 98 ARG A CA 1
ATOM 718 C C . ARG A 1 98 ? -15.947 5.249 7.264 1.00 92.88 98 ARG A C 1
ATOM 720 O O . ARG A 1 98 ? -17.125 4.958 7.469 1.00 92.88 98 ARG A O 1
ATOM 727 N N . MET A 1 99 ? -15.125 4.469 6.565 1.00 91.62 99 MET A N 1
ATOM 728 C CA . MET A 1 99 ? -15.529 3.166 6.037 1.00 91.62 99 MET A CA 1
ATOM 729 C C . MET A 1 99 ? -15.771 2.160 7.158 1.00 91.62 99 MET A C 1
ATOM 731 O O . MET A 1 99 ? -16.830 1.536 7.180 1.00 91.62 99 MET A O 1
ATOM 735 N N . HIS A 1 100 ? -14.863 2.066 8.131 1.00 91.88 100 HIS A N 1
ATOM 736 C CA . HIS A 1 100 ? -15.046 1.220 9.308 1.00 91.88 100 HIS A CA 1
ATOM 737 C C . HIS A 1 100 ? -16.366 1.545 10.023 1.00 91.88 100 HIS A C 1
ATOM 739 O O . HIS A 1 100 ? -17.172 0.654 10.262 1.00 91.88 100 HIS A O 1
ATOM 745 N N . GLU A 1 101 ? -16.640 2.822 10.304 1.00 92.62 101 GLU A N 1
ATOM 746 C CA . GLU A 1 101 ? -17.881 3.247 10.969 1.00 92.62 101 GLU A CA 1
ATOM 747 C C . GLU A 1 101 ? -19.139 2.943 10.154 1.00 92.62 101 GLU A C 1
ATOM 749 O O . GLU A 1 101 ? -20.178 2.599 10.719 1.00 92.62 101 GLU A O 1
ATOM 754 N N . ARG A 1 102 ? -19.083 3.086 8.826 1.00 94.12 102 ARG A N 1
ATOM 755 C CA . ARG A 1 102 ? -20.198 2.711 7.943 1.00 94.12 102 ARG A CA 1
ATOM 756 C C . ARG A 1 102 ? -20.462 1.209 7.997 1.00 94.12 102 ARG A C 1
ATOM 758 O O . ARG A 1 102 ? -21.606 0.816 8.184 1.00 94.12 102 ARG A O 1
ATOM 765 N N . LEU A 1 103 ? -19.416 0.391 7.909 1.00 92.94 103 LEU A N 1
ATOM 766 C CA . LEU A 1 103 ? -19.529 -1.066 7.978 1.00 92.94 103 LEU A CA 1
ATOM 767 C C . LEU A 1 103 ? -20.030 -1.541 9.347 1.00 92.94 103 LEU A C 1
ATOM 769 O O . LEU A 1 103 ? -20.904 -2.405 9.407 1.00 92.94 103 LEU A O 1
ATOM 773 N N . SER A 1 104 ? -19.547 -0.943 10.438 1.00 92.56 104 SER A N 1
ATOM 774 C CA . SER A 1 104 ? -20.050 -1.229 11.786 1.00 92.56 104 SER A CA 1
ATOM 775 C C . SER A 1 104 ? -21.534 -0.881 11.917 1.00 92.56 104 SER A C 1
ATOM 777 O O . SER A 1 104 ? -22.300 -1.668 12.466 1.00 92.56 104 SER A O 1
ATOM 779 N N . ARG A 1 105 ? -21.974 0.254 11.349 1.00 94.81 105 ARG A N 1
ATOM 780 C CA . ARG A 1 105 ? -23.399 0.632 11.310 1.00 94.81 105 ARG A CA 1
ATOM 781 C C . ARG A 1 105 ? -24.256 -0.311 10.467 1.00 94.81 105 ARG A C 1
ATOM 783 O O . ARG A 1 105 ? -25.441 -0.444 10.742 1.00 94.81 105 ARG A O 1
ATOM 790 N N . TRP A 1 106 ? -23.674 -0.975 9.474 1.00 95.62 106 TRP A N 1
ATOM 791 C CA . TRP A 1 106 ? -24.341 -2.016 8.687 1.00 95.62 106 TRP A CA 1
ATOM 792 C C . TRP A 1 106 ? -24.302 -3.404 9.347 1.00 95.62 106 TRP A C 1
ATOM 794 O O . TRP A 1 106 ? -24.723 -4.382 8.736 1.00 95.62 106 TRP A O 1
ATOM 804 N N . GLY A 1 107 ? -23.808 -3.517 10.586 1.00 95.06 107 GLY A N 1
ATOM 805 C CA . GLY A 1 107 ? -23.801 -4.773 11.340 1.00 95.06 107 GLY A CA 1
ATOM 806 C C . GLY A 1 107 ? -22.680 -5.740 10.952 1.00 95.06 107 GLY A C 1
ATOM 807 O O . GLY A 1 107 ? -22.714 -6.912 11.336 1.00 95.06 107 GLY A O 1
ATOM 808 N N . VAL A 1 108 ? -21.664 -5.285 10.211 1.00 94.75 108 VAL A N 1
ATOM 809 C CA . VAL A 1 108 ? -20.515 -6.131 9.868 1.00 94.75 108 VAL A CA 1
ATOM 810 C C . VAL A 1 108 ? -19.739 -6.472 11.141 1.00 94.75 108 VAL A C 1
ATOM 812 O O . VAL A 1 108 ? -19.166 -5.602 11.788 1.00 94.75 108 VAL A O 1
ATOM 815 N N . ARG A 1 109 ? -19.666 -7.766 11.478 1.00 91.50 109 ARG A N 1
ATOM 816 C CA . ARG A 1 109 ? -18.979 -8.266 12.686 1.00 91.50 109 ARG A CA 1
ATOM 817 C C . ARG A 1 109 ? -17.470 -8.007 12.703 1.00 91.50 109 ARG A C 1
ATOM 819 O O . ARG A 1 109 ? -16.886 -7.883 13.773 1.00 91.50 109 ARG A O 1
ATOM 826 N N . ARG A 1 110 ? -16.823 -7.985 11.530 1.00 90.94 110 ARG A N 1
ATOM 827 C CA . ARG A 1 110 ? -15.372 -7.760 11.377 1.00 90.94 110 ARG A CA 1
ATOM 828 C C . ARG A 1 110 ? -15.074 -6.757 10.252 1.00 90.94 110 ARG A C 1
ATOM 830 O O . ARG A 1 110 ? -14.566 -7.163 9.206 1.00 90.94 110 ARG A O 1
ATOM 837 N N . PRO A 1 111 ? -15.358 -5.454 10.446 1.00 90.50 111 PRO A N 1
ATOM 838 C CA . PRO A 1 111 ? -15.175 -4.428 9.415 1.00 90.50 111 PRO A CA 1
ATOM 839 C C . PRO A 1 111 ? -13.755 -4.403 8.838 1.00 90.50 111 PRO A C 1
ATOM 841 O O . PRO A 1 111 ? -13.578 -4.308 7.630 1.00 90.50 111 PRO A O 1
ATOM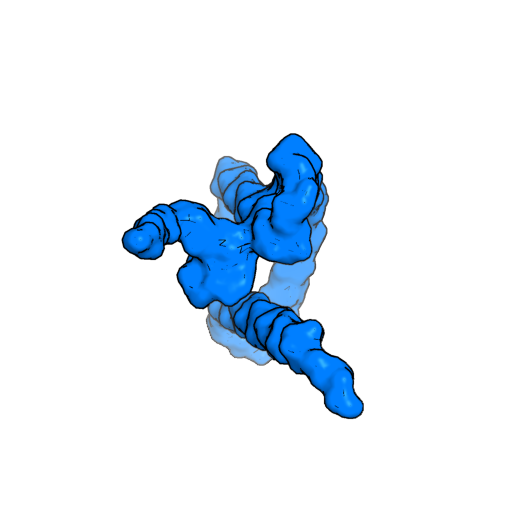 844 N N . ARG A 1 112 ? -12.742 -4.570 9.700 1.00 91.62 112 ARG A N 1
ATOM 845 C CA . ARG A 1 112 ? -11.316 -4.584 9.331 1.00 91.62 112 ARG A CA 1
ATOM 846 C C . ARG A 1 112 ? -10.962 -5.709 8.360 1.00 91.62 112 ARG A C 1
ATOM 848 O O . ARG A 1 112 ? -10.300 -5.466 7.361 1.00 91.62 112 ARG A O 1
ATOM 855 N N . VAL A 1 113 ? -11.453 -6.923 8.616 1.00 92.38 113 VAL A N 1
ATOM 856 C CA . VAL A 1 113 ? -11.216 -8.077 7.733 1.00 92.38 113 VAL A CA 1
ATOM 857 C C . VAL A 1 113 ? -11.876 -7.855 6.376 1.00 92.38 113 VAL A C 1
ATOM 859 O O . VAL A 1 113 ? -11.270 -8.159 5.355 1.00 92.38 113 VAL A O 1
ATOM 862 N N . LEU A 1 114 ? -13.084 -7.283 6.353 1.00 93.50 114 LEU A N 1
ATOM 863 C CA . LEU A 1 114 ? -13.775 -6.972 5.103 1.00 93.50 114 LEU A CA 1
ATOM 864 C C . LEU A 1 114 ? -13.030 -5.907 4.286 1.00 93.50 114 LEU A C 1
ATOM 866 O O . LEU A 1 114 ? -12.877 -6.070 3.080 1.00 93.50 114 LEU A O 1
ATOM 870 N N . LEU A 1 115 ? -12.533 -4.847 4.932 1.00 91.06 115 LEU A N 1
ATOM 871 C CA . LEU A 1 115 ? -11.736 -3.809 4.267 1.00 91.06 115 LEU A CA 1
ATOM 872 C C . LEU A 1 115 ? -10.414 -4.359 3.733 1.00 91.06 115 LEU A C 1
ATOM 874 O O . LEU A 1 115 ? -10.053 -4.065 2.593 1.00 91.06 115 LEU A O 1
ATOM 878 N N . ALA A 1 116 ? -9.724 -5.183 4.522 1.00 92.44 116 ALA A N 1
ATOM 879 C CA . ALA A 1 116 ? -8.488 -5.826 4.104 1.00 92.44 116 ALA A CA 1
ATOM 880 C C . ALA A 1 116 ? -8.727 -6.760 2.912 1.00 92.44 116 ALA A C 1
ATOM 882 O O . ALA A 1 116 ? -8.074 -6.616 1.882 1.00 92.44 116 ALA A O 1
ATOM 883 N N . ALA A 1 117 ? -9.726 -7.641 3.000 1.00 92.12 117 ALA A N 1
ATOM 884 C CA . ALA A 1 117 ? -10.092 -8.541 1.910 1.00 92.12 117 ALA A CA 1
ATOM 885 C C . ALA A 1 117 ? -10.513 -7.779 0.644 1.00 92.12 117 ALA A C 1
ATOM 887 O O . ALA A 1 117 ? -10.063 -8.119 -0.447 1.00 92.12 117 ALA A O 1
ATOM 888 N N . GLY A 1 118 ? -11.326 -6.727 0.782 1.00 91.56 118 GLY A N 1
ATOM 889 C CA . GLY A 1 118 ? -11.766 -5.900 -0.342 1.00 91.56 118 GLY A CA 1
ATOM 890 C C . GLY A 1 118 ? -10.608 -5.170 -1.024 1.00 91.56 118 GLY A C 1
ATOM 891 O O . GLY A 1 118 ? -10.503 -5.192 -2.247 1.00 91.56 118 GLY A O 1
ATOM 892 N N . SER A 1 119 ? -9.699 -4.583 -0.244 1.00 89.19 119 SER A N 1
ATOM 893 C CA . SER A 1 119 ? -8.525 -3.876 -0.776 1.00 89.19 119 SER A CA 1
ATOM 894 C C . SER A 1 119 ? -7.574 -4.832 -1.495 1.00 89.19 119 SER A C 1
ATOM 896 O O . SER A 1 119 ? -7.127 -4.548 -2.606 1.00 89.19 119 SER A O 1
ATOM 898 N N . THR A 1 120 ? -7.315 -6.002 -0.905 1.00 91.25 120 THR A N 1
ATOM 899 C CA . THR A 1 120 ? -6.499 -7.046 -1.533 1.00 91.25 120 THR A CA 1
ATOM 900 C C . THR A 1 120 ? -7.151 -7.577 -2.806 1.00 91.25 120 THR A C 1
ATOM 902 O O . THR A 1 120 ? -6.470 -7.710 -3.819 1.00 91.25 120 THR A O 1
ATOM 905 N N . ALA A 1 121 ? -8.464 -7.823 -2.799 1.00 93.62 121 ALA A N 1
ATOM 906 C CA . ALA A 1 121 ? -9.187 -8.275 -3.984 1.00 93.62 121 ALA A CA 1
ATOM 907 C C . ALA A 1 121 ? -9.088 -7.260 -5.133 1.00 93.62 121 ALA A C 1
ATOM 909 O O . ALA A 1 121 ? -8.815 -7.653 -6.265 1.00 93.62 121 ALA A O 1
ATOM 910 N N . LEU A 1 122 ? -9.232 -5.961 -4.849 1.00 92.12 122 LEU A N 1
ATOM 911 C CA . LEU A 1 122 ? -9.052 -4.904 -5.849 1.00 92.12 122 LEU A CA 1
ATOM 912 C C . LEU A 1 122 ? -7.625 -4.874 -6.414 1.00 92.12 122 LEU A C 1
ATOM 914 O O . LEU A 1 122 ? -7.460 -4.745 -7.625 1.00 92.12 122 LEU A O 1
ATOM 918 N N . GLY A 1 123 ? -6.605 -5.043 -5.568 1.00 89.25 123 GLY A N 1
ATOM 919 C CA . GLY A 1 123 ? -5.210 -5.133 -6.014 1.00 89.25 123 GLY A CA 1
ATOM 920 C C . GLY A 1 123 ? -4.963 -6.329 -6.940 1.00 89.25 123 GLY A C 1
ATOM 921 O O . GLY A 1 123 ? -4.377 -6.173 -8.011 1.00 89.25 123 GLY A O 1
ATOM 922 N N . VAL A 1 124 ? -5.478 -7.507 -6.572 1.00 91.88 124 VAL A N 1
ATOM 923 C CA . VAL A 1 124 ? -5.389 -8.728 -7.392 1.00 91.88 124 VAL A CA 1
ATOM 924 C C . VAL A 1 124 ? -6.107 -8.557 -8.730 1.00 91.88 124 VAL A C 1
ATOM 926 O O . VAL A 1 124 ? -5.565 -8.943 -9.765 1.00 91.88 124 VAL A O 1
ATOM 929 N N . LEU A 1 125 ? -7.301 -7.957 -8.729 1.00 93.44 125 LEU A N 1
ATOM 930 C CA . LEU A 1 125 ? -8.057 -7.673 -9.952 1.00 93.44 125 LEU A CA 1
ATOM 931 C C . LEU A 1 125 ? -7.313 -6.695 -10.867 1.00 93.44 125 LEU A C 1
ATOM 933 O O . LEU A 1 125 ? -7.237 -6.934 -12.071 1.00 93.44 125 LEU A O 1
ATOM 937 N N . GLY A 1 126 ? -6.738 -5.628 -10.305 1.00 90.06 126 GLY A N 1
ATOM 938 C CA . GLY A 1 126 ? -5.938 -4.661 -11.058 1.00 90.06 126 GLY A CA 1
ATOM 939 C C . GLY A 1 126 ? -4.716 -5.307 -11.709 1.00 90.06 126 GLY A C 1
ATOM 940 O O . GLY A 1 126 ? -4.473 -5.109 -12.897 1.00 90.06 126 GLY A O 1
ATOM 941 N N . TRP A 1 127 ? -3.999 -6.151 -10.966 1.00 91.81 127 TRP A N 1
ATOM 942 C CA . TRP A 1 127 ? -2.872 -6.912 -11.506 1.00 91.81 127 TRP A CA 1
ATOM 943 C C . TRP A 1 127 ? -3.296 -7.900 -12.596 1.00 91.81 127 TRP A C 1
ATOM 945 O O . TRP A 1 127 ? -2.649 -7.996 -13.639 1.00 91.81 127 TRP A O 1
ATOM 955 N N . TRP A 1 128 ? -4.397 -8.628 -12.378 1.00 91.62 128 TRP A N 1
ATOM 956 C CA . TRP A 1 128 ? -4.917 -9.574 -13.361 1.00 91.62 128 TRP A CA 1
ATOM 957 C C . TRP A 1 128 ? -5.262 -8.869 -14.672 1.00 91.62 128 TRP A C 1
ATOM 959 O O . TRP A 1 128 ? -4.862 -9.358 -15.727 1.00 91.62 128 TRP A O 1
ATOM 969 N N . ARG A 1 129 ? -5.922 -7.707 -14.592 1.00 90.31 129 ARG A N 1
ATOM 970 C CA . ARG A 1 129 ? -6.268 -6.893 -15.759 1.00 90.31 129 ARG A CA 1
ATOM 971 C C . ARG A 1 129 ? -5.033 -6.345 -16.472 1.00 90.31 129 ARG A C 1
ATOM 973 O O . ARG A 1 129 ? -4.910 -6.561 -17.667 1.00 90.31 129 ARG A O 1
ATOM 980 N N . GLY A 1 130 ? -4.068 -5.780 -15.744 1.00 86.12 130 GLY A N 1
ATOM 981 C CA . GLY A 1 130 ? -2.819 -5.304 -16.352 1.00 86.12 130 GLY A CA 1
ATOM 982 C C . GLY A 1 130 ? -2.036 -6.408 -17.074 1.00 86.12 130 GLY A C 1
ATOM 983 O O . GLY A 1 130 ? -1.379 -6.158 -18.081 1.00 86.12 130 GLY A O 1
ATOM 984 N N . ARG A 1 131 ? -2.147 -7.663 -16.616 1.00 84.50 131 ARG A N 1
ATOM 985 C CA . ARG A 1 131 ? -1.564 -8.805 -17.331 1.00 84.50 131 ARG A CA 1
ATOM 986 C C . ARG A 1 131 ? -2.302 -9.131 -18.638 1.00 84.50 131 ARG A C 1
ATOM 988 O O . ARG A 1 131 ? -1.667 -9.618 -19.568 1.00 84.50 131 ARG A O 1
ATOM 995 N N . GLN A 1 132 ? -3.619 -8.930 -18.697 1.00 87.25 132 GLN A N 1
ATOM 996 C CA . GLN A 1 132 ? -4.391 -9.131 -19.928 1.00 87.25 132 GLN A CA 1
ATOM 997 C C . GLN A 1 132 ? -4.015 -8.089 -20.975 1.00 87.25 132 GLN A C 1
ATOM 999 O O . GLN A 1 132 ? -3.684 -8.473 -22.091 1.00 87.25 132 GLN A O 1
ATOM 1004 N N . ASP A 1 133 ? -3.959 -6.818 -20.575 1.00 84.62 133 ASP A N 1
ATOM 1005 C CA . ASP A 1 133 ? -3.591 -5.707 -21.456 1.00 84.62 133 ASP A CA 1
ATOM 1006 C C . ASP A 1 133 ? -2.196 -5.952 -22.077 1.00 84.62 133 ASP A C 1
ATOM 1008 O O . ASP A 1 133 ? -2.019 -5.914 -23.292 1.00 84.62 133 ASP A O 1
ATOM 1012 N N . ALA A 1 134 ? -1.221 -6.378 -21.263 1.00 80.06 134 ALA A N 1
ATOM 1013 C CA . ALA A 1 134 ? 0.119 -6.724 -21.746 1.00 80.06 134 ALA A CA 1
ATOM 1014 C C . ALA A 1 134 ? 0.161 -7.938 -22.700 1.00 80.06 134 ALA A C 1
ATOM 1016 O O . ALA A 1 134 ? 1.108 -8.080 -23.472 1.00 80.06 134 ALA A O 1
ATOM 1017 N N . ALA A 1 135 ? -0.813 -8.851 -22.627 1.00 80.19 135 ALA A N 1
ATOM 1018 C CA . ALA A 1 135 ? -0.917 -9.982 -23.548 1.00 80.19 135 ALA A CA 1
ATOM 1019 C C . ALA A 1 135 ? -1.594 -9.592 -24.873 1.00 80.19 135 ALA A C 1
ATOM 1021 O O . ALA A 1 135 ? -1.342 -10.240 -25.890 1.00 80.19 135 ALA A O 1
ATOM 1022 N N . GLU A 1 136 ? -2.439 -8.560 -24.859 1.00 80.69 136 GLU A N 1
ATOM 1023 C CA . GLU A 1 136 ? -3.074 -7.991 -26.050 1.00 80.69 136 GLU A CA 1
ATOM 1024 C C . GLU A 1 136 ? -2.070 -7.188 -26.885 1.00 80.69 136 GLU A C 1
ATOM 1026 O O . GLU A 1 136 ? -1.983 -7.436 -28.085 1.00 80.69 136 GLU A O 1
ATOM 1031 N N . ASP A 1 137 ? -1.223 -6.362 -26.260 1.00 75.56 137 ASP A N 1
ATOM 1032 C CA . ASP A 1 137 ? -0.171 -5.579 -26.945 1.00 75.56 137 ASP A CA 1
ATOM 1033 C C . ASP A 1 137 ? 0.848 -6.442 -27.717 1.00 75.56 137 ASP A C 1
ATOM 1035 O O . ASP A 1 137 ? 1.510 -5.982 -28.646 1.00 75.56 137 ASP A O 1
ATOM 1039 N N . LEU A 1 138 ? 1.004 -7.710 -27.325 1.00 75.19 138 LEU A N 1
ATOM 1040 C CA . LEU A 1 138 ? 1.919 -8.662 -27.960 1.00 75.19 138 LEU A CA 1
ATOM 1041 C C . LEU A 1 138 ? 1.283 -9.428 -29.128 1.00 75.19 138 LEU A C 1
ATOM 1043 O O . LEU A 1 138 ? 1.978 -10.213 -29.782 1.00 75.19 138 LEU A O 1
ATOM 1047 N N . ARG A 1 139 ? -0.017 -9.246 -29.395 1.00 75.88 139 ARG A N 1
ATOM 1048 C CA . ARG A 1 139 ? -0.660 -9.829 -30.576 1.00 75.88 139 ARG A CA 1
ATOM 1049 C C . ARG A 1 139 ? -0.368 -8.935 -31.784 1.00 75.88 139 ARG A C 1
ATOM 1051 O O . ARG A 1 139 ? -0.809 -7.791 -31.791 1.00 75.88 139 ARG A O 1
ATOM 1058 N N . PRO A 1 140 ? 0.360 -9.424 -32.804 1.00 61.81 140 PRO A N 1
ATOM 1059 C CA . PRO A 1 140 ? 0.563 -8.654 -34.023 1.00 61.81 140 PRO A CA 1
ATOM 1060 C C . PRO A 1 140 ? -0.791 -8.405 -34.692 1.00 61.81 140 PRO A C 1
ATOM 1062 O O . PRO A 1 140 ? -1.613 -9.322 -34.765 1.00 61.81 140 PRO A O 1
ATOM 1065 N N . GLU A 1 141 ? -1.021 -7.174 -35.154 1.00 65.88 141 GLU A N 1
ATOM 1066 C CA . GLU A 1 141 ? -2.221 -6.837 -35.919 1.00 65.88 141 GLU A CA 1
ATOM 1067 C C . GLU A 1 141 ? -2.273 -7.719 -37.172 1.00 65.88 141 GLU A C 1
ATOM 1069 O O . GLU A 1 141 ? -1.347 -7.716 -37.987 1.00 65.88 141 GLU A O 1
ATOM 1074 N N . SER A 1 142 ? -3.308 -8.556 -37.243 1.00 57.69 142 SER A N 1
ATOM 1075 C CA . SER A 1 142 ? -3.555 -9.525 -38.314 1.00 57.69 142 SER A CA 1
ATOM 1076 C C . SER A 1 142 ? -4.155 -8.875 -39.548 1.00 57.69 142 SER A C 1
ATOM 1078 O O . SER A 1 142 ? -5.138 -8.124 -39.345 1.00 57.69 142 SER A O 1
#

Foldseek 3Di:
DDDPCDPVNQCLALLHPNVLVVLLVLLLVLLLDQLVPDDPVVNVVSLQSQLLSQLSNQLSCCVHVPVPDDPVVNNVRSVVRSVCSNVCVVVVNVVSVVQLVVCVVVVNPRSSNVRSVVRSVVSVVVSVVVNVVVVVVPDPDD

Secondary structure (DSSP, 8-state):
------HHHHHT-TTSHHHHHHHHHHHHHHHHS-GGG--HHHHHHHHHHHHHHHHHHHHHHHHHH-TTS-HHHHHHHHHHHHHHHHHHHHHHHHHHHHHHHHHHHTT-S-HHHHHHHHHHHHHHHHHHHHHHHHHHTTS---

Organism: NCBI:txid1312740

Sequence (142 aa):
MPTPVSAPMILNDSRSVPHLLVSSAATYAIALVDPRGLDRTSLRAYRAANSAFTAWMAWAVLSTETPDLSRRARAGAAVGGAALGLASARWSERLDGRMHERLSRWGVRRPRVLLAAGSTALGVLGWWRGRQDAAEDLRPES

pLDDT: mean 88.41, std 10.54, range [40.81, 96.25]